Protein AF-A0A8T5FSQ3-F1 (afdb_monomer)

Secondary structure (DSSP, 8-state):
--EEEEEETTTTEEEEEE-TT--BHHHHHHHTT--GGGEEEEETTEE--TT-B--TT-EEEEEE-----

pLDDT: mean 87.57, std 8.8, range [47.81, 94.06]

Structure (mmCIF, N/CA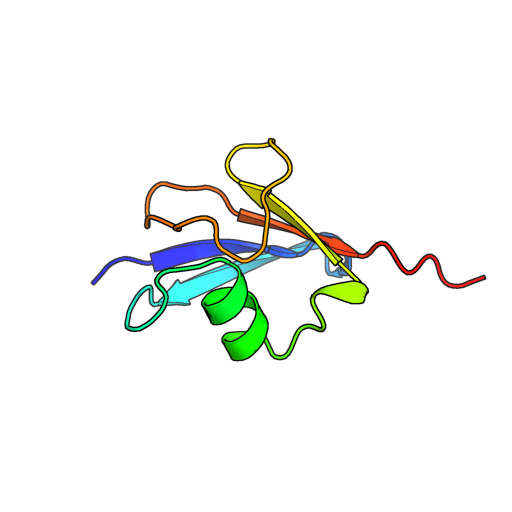/C/O backbone):
data_AF-A0A8T5FSQ3-F1
#
_entry.id   AF-A0A8T5FSQ3-F1
#
loop_
_atom_site.group_PDB
_atom_site.id
_atom_site.type_symbol
_atom_site.label_atom_id
_atom_site.label_alt_id
_atom_site.label_comp_id
_atom_site.label_asym_id
_atom_site.label_entity_id
_atom_site.label_seq_id
_atom_site.pdbx_PDB_ins_code
_atom_site.Cartn_x
_atom_site.Cartn_y
_atom_site.Cartn_z
_atom_site.occupancy
_atom_site.B_iso_or_equiv
_atom_site.auth_seq_id
_atom_site.auth_comp_id
_atom_site.auth_asym_id
_atom_site.auth_atom_id
_atom_site.pdbx_PDB_model_num
ATOM 1 N N . MET A 1 1 ? -18.236 3.868 8.436 1.00 56.00 1 MET A N 1
ATOM 2 C CA . MET A 1 1 ? -16.874 3.376 8.122 1.00 56.00 1 MET A CA 1
ATOM 3 C C . MET A 1 1 ? -16.489 3.914 6.755 1.00 56.00 1 MET A C 1
ATOM 5 O O . MET A 1 1 ? -17.337 3.905 5.871 1.00 56.00 1 MET A O 1
ATOM 9 N N . GLY A 1 2 ? -15.289 4.479 6.610 1.00 78.12 2 GLY A N 1
ATOM 10 C CA . GLY A 1 2 ? -14.818 5.028 5.336 1.00 78.12 2 GLY A CA 1
ATOM 11 C C . GLY A 1 2 ? -14.220 3.938 4.449 1.00 78.12 2 GLY A C 1
ATOM 12 O O . GLY A 1 2 ? -13.722 2.927 4.945 1.00 78.12 2 GLY A O 1
ATOM 13 N N . LYS A 1 3 ? -14.260 4.146 3.135 1.00 86.25 3 LYS A N 1
ATOM 14 C CA . LYS A 1 3 ? -13.515 3.339 2.166 1.00 86.25 3 LYS A CA 1
ATOM 15 C C . LYS A 1 3 ? -12.434 4.207 1.536 1.00 86.25 3 LYS A C 1
ATOM 17 O O . LYS A 1 3 ? -12.672 5.387 1.294 1.00 86.25 3 LYS A O 1
ATOM 22 N N . ILE A 1 4 ? -11.268 3.629 1.293 1.00 89.81 4 ILE A N 1
ATOM 23 C CA . ILE A 1 4 ? -10.161 4.253 0.567 1.00 89.81 4 ILE A CA 1
ATOM 24 C C . ILE A 1 4 ? -10.150 3.651 -0.834 1.00 89.81 4 ILE A C 1
ATOM 26 O O . ILE A 1 4 ? -10.218 2.429 -0.984 1.00 89.81 4 ILE A O 1
ATOM 30 N N . LYS A 1 5 ? -10.067 4.508 -1.852 1.00 91.19 5 LYS A N 1
ATOM 31 C CA . LYS A 1 5 ? -9.906 4.078 -3.242 1.00 91.19 5 LYS A CA 1
ATOM 32 C C . LYS A 1 5 ? -8.425 4.005 -3.574 1.00 91.19 5 LYS A C 1
ATOM 34 O O . LYS A 1 5 ? -7.714 5.003 -3.465 1.00 91.19 5 LYS A O 1
ATOM 39 N N . VAL A 1 6 ? -7.987 2.823 -3.985 1.00 92.75 6 VAL A N 1
ATOM 40 C CA . VAL A 1 6 ? -6.603 2.542 -4.359 1.00 92.75 6 VAL A CA 1
ATOM 41 C C . VAL A 1 6 ? -6.572 2.115 -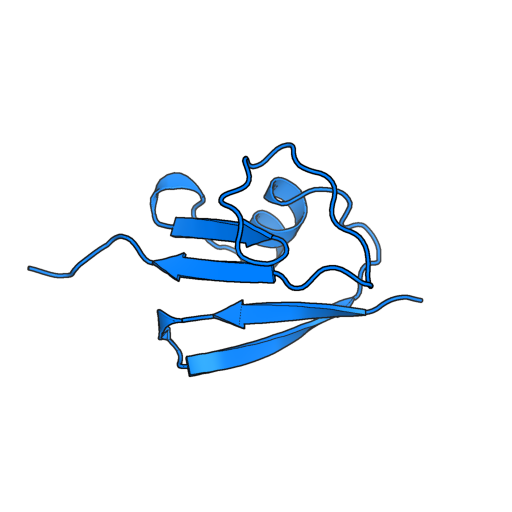5.815 1.00 92.75 6 VAL A C 1
ATOM 43 O O . VAL A 1 6 ? -7.138 1.086 -6.170 1.00 92.75 6 VAL A O 1
ATOM 46 N N . TYR A 1 7 ? -5.912 2.893 -6.661 1.00 93.75 7 TYR A N 1
ATOM 47 C CA . TYR A 1 7 ? -5.655 2.525 -8.047 1.00 93.75 7 TYR A CA 1
ATOM 48 C C . TYR A 1 7 ? -4.317 1.796 -8.149 1.00 93.75 7 TYR A C 1
ATOM 50 O O . TYR A 1 7 ? -3.282 2.349 -7.775 1.00 93.75 7 TYR A O 1
ATOM 58 N N . LEU A 1 8 ? -4.337 0.572 -8.665 1.00 91.25 8 LEU A N 1
ATOM 59 C CA . LEU A 1 8 ? -3.147 -0.211 -8.973 1.00 91.25 8 LEU A CA 1
ATOM 60 C C . LEU A 1 8 ? -2.847 -0.050 -10.461 1.00 91.25 8 LEU A C 1
ATOM 62 O O . LEU A 1 8 ? -3.596 -0.557 -11.292 1.00 91.25 8 LEU A O 1
ATOM 66 N N . GLU A 1 9 ? -1.759 0.647 -10.795 1.00 89.25 9 GLU A N 1
ATOM 67 C CA . GLU A 1 9 ? -1.396 0.892 -12.196 1.00 89.25 9 GLU A CA 1
ATOM 68 C C . GLU A 1 9 ? -1.041 -0.403 -12.927 1.00 89.25 9 GLU A C 1
ATOM 70 O O . GLU A 1 9 ? -1.548 -0.645 -14.015 1.00 89.25 9 GLU A O 1
ATOM 75 N N . ARG A 1 10 ? -0.253 -1.274 -12.285 1.00 85.81 10 ARG A N 1
ATOM 76 C CA . ARG A 1 10 ? 0.203 -2.546 -12.862 1.00 85.81 10 ARG A CA 1
ATOM 77 C C . ARG A 1 10 ? -0.936 -3.451 -13.343 1.00 85.81 10 ARG A C 1
ATOM 79 O O . ARG A 1 10 ? -0.766 -4.172 -14.317 1.00 85.81 10 ARG A O 1
ATOM 86 N N . ASP A 1 11 ? -2.053 -3.439 -12.623 1.00 86.75 11 ASP A N 1
ATOM 87 C CA . ASP A 1 11 ? -3.217 -4.285 -12.897 1.00 86.75 11 ASP A CA 1
ATOM 88 C C . ASP A 1 11 ? -4.365 -3.506 -13.569 1.00 86.75 11 ASP A C 1
ATOM 90 O O . ASP A 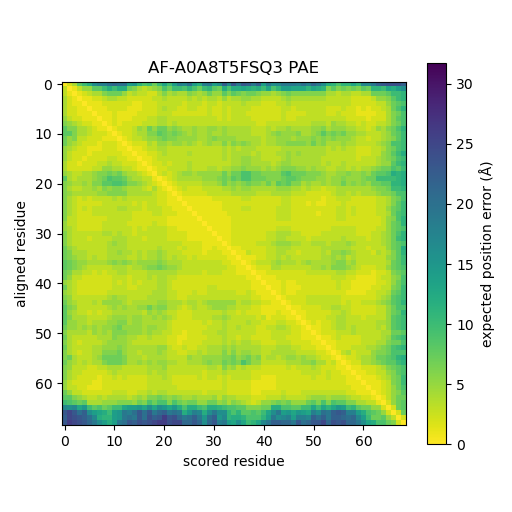1 11 ? -5.449 -4.061 -13.741 1.00 86.75 11 ASP A O 1
ATOM 94 N N . GLU A 1 12 ? -4.170 -2.210 -13.845 1.00 89.88 12 GLU A N 1
ATOM 95 C CA . GLU A 1 12 ? -5.183 -1.277 -14.364 1.00 89.88 12 GLU A CA 1
ATOM 96 C C . GLU A 1 12 ? -6.543 -1.369 -13.640 1.00 89.88 12 GLU A C 1
ATOM 98 O O . GLU A 1 12 ? -7.615 -1.280 -14.243 1.00 89.88 12 GLU A O 1
ATOM 103 N N . LYS A 1 13 ? -6.518 -1.549 -12.311 1.00 91.75 13 LYS A N 1
ATOM 104 C CA . LYS A 1 13 ? -7.728 -1.760 -11.496 1.00 91.75 13 LYS A CA 1
ATOM 105 C C . LYS A 1 13 ? -7.797 -0.837 -10.291 1.00 91.75 13 LYS A C 1
ATOM 107 O O . LYS A 1 13 ? -6.786 -0.443 -9.713 1.00 91.75 13 LYS A O 1
ATOM 112 N N . THR A 1 14 ? -9.023 -0.544 -9.865 1.00 92.25 14 THR A N 1
ATOM 113 C CA . THR A 1 14 ? -9.295 0.198 -8.627 1.00 92.25 14 THR A CA 1
ATOM 114 C C . THR A 1 14 ? -9.839 -0.746 -7.564 1.00 92.25 14 THR A C 1
ATOM 116 O O . THR A 1 14 ? -10.800 -1.471 -7.808 1.00 92.25 14 THR A O 1
ATOM 119 N N . LEU A 1 15 ? -9.242 -0.717 -6.377 1.00 90.81 15 LEU A N 1
ATOM 120 C CA . LEU A 1 15 ? -9.691 -1.435 -5.192 1.00 90.81 15 LEU A CA 1
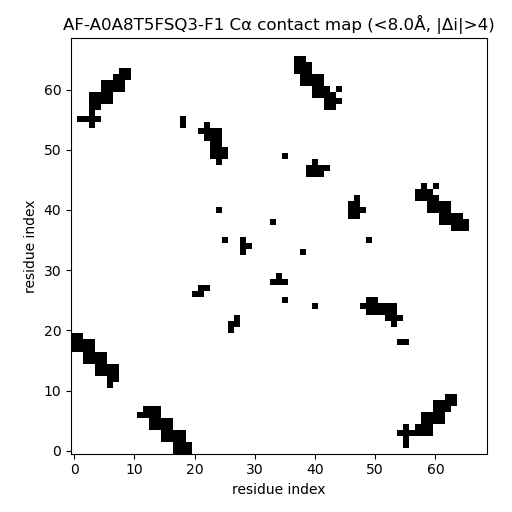ATOM 121 C C . LEU A 1 15 ? -10.333 -0.459 -4.205 1.00 90.81 15 LEU A C 1
ATOM 123 O O . LEU A 1 15 ? -9.833 0.645 -3.989 1.00 90.81 15 LEU A O 1
ATOM 127 N N . GLU A 1 16 ? -11.422 -0.885 -3.572 1.00 89.94 16 GLU A N 1
ATOM 128 C CA . GLU A 1 16 ? -11.981 -0.198 -2.410 1.00 89.94 16 GLU A CA 1
ATOM 129 C C . GLU A 1 16 ? -11.595 -0.963 -1.149 1.00 89.94 16 GLU A C 1
ATOM 131 O O . GLU A 1 16 ? -12.023 -2.099 -0.950 1.00 89.94 16 GLU A O 1
ATOM 136 N N . ILE A 1 17 ? -10.790 -0.340 -0.292 1.00 88.88 17 ILE A N 1
ATOM 137 C CA . ILE A 1 17 ? -10.305 -0.955 0.945 1.00 88.88 17 ILE A CA 1
ATOM 138 C C . ILE A 1 17 ? -10.964 -0.261 2.125 1.00 88.88 17 ILE A C 1
ATOM 140 O O . ILE A 1 17 ? -11.091 0.964 2.153 1.00 88.88 17 ILE A O 1
ATOM 144 N N . GLU A 1 18 ? -11.393 -1.032 3.120 1.00 87.38 18 GLU A N 1
ATOM 145 C CA . GLU A 1 18 ? -11.902 -0.446 4.354 1.00 87.38 18 GLU A CA 1
ATOM 146 C C . GLU A 1 18 ? -10.811 0.361 5.059 1.00 87.38 18 GLU A C 1
ATOM 148 O O . GLU A 1 18 ? -9.736 -0.162 5.354 1.00 87.38 18 GLU A O 1
ATOM 153 N N . SER A 1 19 ? -11.115 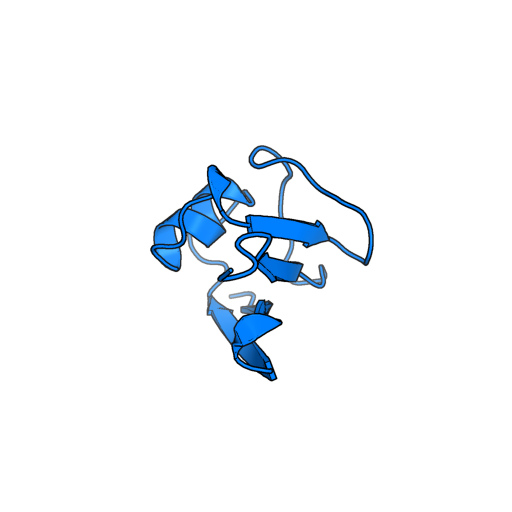1.615 5.407 1.00 84.50 19 SER A N 1
ATOM 154 C CA . SER A 1 19 ? -10.191 2.494 6.134 1.00 84.50 19 SER A CA 1
ATOM 155 C C . SER A 1 19 ? -9.997 2.080 7.600 1.00 84.50 19 SER A C 1
ATOM 157 O O . SER A 1 19 ? -9.299 2.759 8.350 1.00 84.50 19 SER A O 1
ATOM 159 N N . SER A 1 20 ? -10.655 1.006 8.052 1.00 83.81 20 SER A N 1
ATOM 160 C CA . SER A 1 20 ? -10.562 0.525 9.428 1.00 83.81 20 SER A CA 1
ATOM 161 C C . SER A 1 20 ? -9.158 -0.017 9.698 1.00 83.81 20 SER A C 1
ATOM 163 O O . SER A 1 20 ? -8.724 -0.989 9.074 1.00 83.81 20 SER A O 1
ATOM 165 N N . GLY A 1 21 ? -8.441 0.640 10.612 1.00 82.69 21 GLY A N 1
ATOM 166 C CA . GLY A 1 21 ? -7.068 0.287 10.981 1.00 82.69 21 GLY A CA 1
ATOM 167 C C . GLY A 1 21 ? -5.988 0.753 10.000 1.00 82.69 21 GLY A C 1
ATOM 168 O O . GLY A 1 21 ? -4.826 0.432 10.213 1.00 82.69 21 GLY A O 1
ATOM 169 N N . ILE A 1 22 ? -6.341 1.516 8.959 1.00 89.12 22 ILE A N 1
ATOM 170 C CA . ILE A 1 22 ? -5.382 2.092 8.006 1.00 89.12 22 ILE A CA 1
ATOM 171 C C . ILE A 1 22 ? -5.257 3.582 8.309 1.00 89.12 22 ILE A C 1
ATOM 173 O O . ILE A 1 22 ? -6.226 4.322 8.135 1.00 89.12 22 ILE A O 1
ATOM 177 N N . LYS A 1 23 ? -4.082 4.022 8.768 1.00 89.75 23 LYS A N 1
ATOM 178 C CA . LYS A 1 23 ? -3.802 5.445 9.012 1.00 89.75 23 LYS A CA 1
ATOM 179 C C . LYS A 1 23 ? -2.803 6.012 8.018 1.00 89.75 23 LYS A C 1
ATOM 181 O O . LYS A 1 23 ? -2.942 7.161 7.618 1.00 89.75 23 LYS A O 1
ATOM 186 N N . THR A 1 24 ? -1.827 5.211 7.609 1.00 94.06 24 THR A N 1
ATOM 187 C CA . THR A 1 24 ? -0.702 5.648 6.777 1.00 94.06 24 THR A CA 1
ATOM 188 C C . THR A 1 24 ? -0.581 4.839 5.490 1.00 94.06 24 THR A C 1
ATOM 190 O O . THR A 1 24 ? -1.142 3.745 5.369 1.00 94.06 24 THR A O 1
ATOM 193 N N . ILE A 1 25 ? 0.192 5.353 4.530 1.00 92.56 25 ILE A N 1
ATOM 194 C CA . ILE A 1 25 ? 0.577 4.607 3.322 1.00 92.56 25 ILE A CA 1
ATOM 195 C C . ILE A 1 25 ? 1.263 3.287 3.683 1.00 92.56 25 ILE A C 1
ATOM 197 O O . ILE A 1 25 ? 0.965 2.268 3.064 1.00 92.56 25 ILE A O 1
ATOM 201 N N . SER A 1 26 ? 2.100 3.263 4.722 1.00 92.50 26 SER A N 1
ATOM 202 C CA . SER A 1 26 ? 2.721 2.029 5.217 1.00 92.50 26 SER A CA 1
ATOM 203 C C . SER A 1 26 ? 1.678 0.980 5.627 1.00 92.50 26 SER A C 1
ATOM 205 O O . SER A 1 26 ? 1.785 -0.181 5.231 1.00 92.50 26 SER A O 1
ATOM 207 N N . ASP A 1 27 ? 0.629 1.377 6.357 1.00 92.69 27 ASP A N 1
ATOM 208 C CA . ASP A 1 27 ? -0.450 0.462 6.767 1.00 92.69 27 ASP A CA 1
ATOM 209 C C . ASP A 1 27 ? -1.219 -0.083 5.559 1.00 92.69 27 ASP A C 1
ATOM 211 O O . ASP A 1 27 ? -1.561 -1.267 5.508 1.00 92.69 27 ASP A O 1
ATOM 215 N N . LEU A 1 28 ? -1.468 0.780 4.570 1.00 91.88 28 LEU A N 1
ATOM 216 C CA . LEU A 1 28 ? -2.149 0.412 3.334 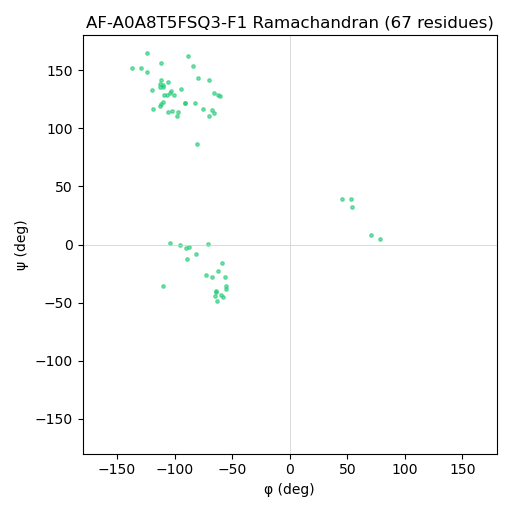1.00 91.88 28 LEU A CA 1
ATOM 217 C C . LEU A 1 28 ? -1.344 -0.622 2.540 1.00 91.88 28 LEU A C 1
ATOM 219 O O . LEU A 1 28 ? -1.892 -1.644 2.129 1.00 91.88 28 LEU A O 1
ATOM 223 N N . LEU A 1 29 ? -0.049 -0.368 2.346 1.00 91.12 29 LEU A N 1
ATOM 224 C CA . LEU A 1 29 ? 0.848 -1.262 1.616 1.00 91.12 29 LEU A CA 1
ATOM 225 C C . LEU A 1 29 ? 1.004 -2.607 2.328 1.00 91.12 29 LEU A C 1
ATOM 227 O O . LEU A 1 29 ? 0.930 -3.643 1.672 1.00 91.12 29 LEU A O 1
ATOM 231 N N . LYS A 1 30 ? 1.119 -2.610 3.663 1.00 91.06 30 LYS A N 1
ATOM 232 C CA . LYS A 1 30 ? 1.139 -3.843 4.468 1.00 91.06 30 LYS A CA 1
ATOM 233 C C . LYS A 1 30 ? -0.137 -4.659 4.297 1.00 91.06 30 LYS A C 1
ATOM 235 O O . LYS A 1 30 ? -0.059 -5.869 4.133 1.00 91.06 30 LYS A O 1
ATOM 240 N N . LYS A 1 31 ? -1.305 -4.010 4.307 1.00 89.69 31 LYS A N 1
ATOM 241 C CA . LYS A 1 31 ? -2.597 -4.689 4.129 1.00 89.69 31 LYS A CA 1
ATOM 242 C C . LYS A 1 31 ? -2.784 -5.263 2.724 1.00 89.69 31 LYS A C 1
ATOM 244 O O . LYS A 1 31 ? -3.507 -6.238 2.562 1.00 89.69 31 LYS A O 1
ATOM 249 N N . LEU A 1 32 ? -2.145 -4.652 1.732 1.00 88.25 32 LEU A N 1
ATOM 250 C CA . LEU A 1 32 ? -2.110 -5.130 0.352 1.00 88.25 32 LEU A CA 1
ATOM 251 C C . LEU A 1 32 ? -0.966 -6.116 0.075 1.00 88.25 32 LEU A C 1
ATOM 253 O O . LEU A 1 32 ? -0.854 -6.584 -1.054 1.00 88.25 32 LEU A O 1
ATOM 257 N N . GLU A 1 33 ? -0.118 -6.403 1.068 1.00 90.38 33 GLU A N 1
ATOM 258 C CA . GLU A 1 33 ? 1.088 -7.230 0.930 1.00 90.38 33 GLU A CA 1
ATOM 259 C C . GLU A 1 33 ? 2.036 -6.740 -0.189 1.00 90.38 33 GLU A C 1
ATOM 261 O O . GLU A 1 33 ? 2.734 -7.517 -0.839 1.00 90.38 33 GLU A O 1
ATOM 266 N N . ILE A 1 34 ? 2.081 -5.422 -0.413 1.00 88.81 34 ILE A N 1
ATOM 267 C CA . ILE A 1 34 ? 2.928 -4.782 -1.427 1.00 88.81 34 ILE A CA 1
ATOM 268 C C . ILE A 1 34 ? 4.240 -4.326 -0.789 1.00 88.81 34 ILE A C 1
ATOM 270 O O . ILE A 1 34 ? 4.248 -3.670 0.254 1.00 88.81 34 ILE A O 1
ATOM 274 N N . ASN A 1 35 ? 5.363 -4.611 -1.452 1.00 86.44 35 ASN A N 1
ATOM 275 C CA . ASN A 1 35 ? 6.671 -4.149 -1.003 1.00 86.44 35 ASN A CA 1
ATOM 276 C C . ASN A 1 35 ? 6.854 -2.641 -1.307 1.00 86.44 35 ASN A C 1
ATOM 278 O O . ASN A 1 35 ? 6.911 -2.276 -2.488 1.00 86.44 35 ASN A O 1
ATOM 282 N N . PRO A 1 36 ? 7.014 -1.773 -0.284 1.00 87.38 36 PRO A N 1
ATOM 283 C CA . PRO A 1 36 ? 7.149 -0.323 -0.457 1.00 87.38 36 PRO A CA 1
ATOM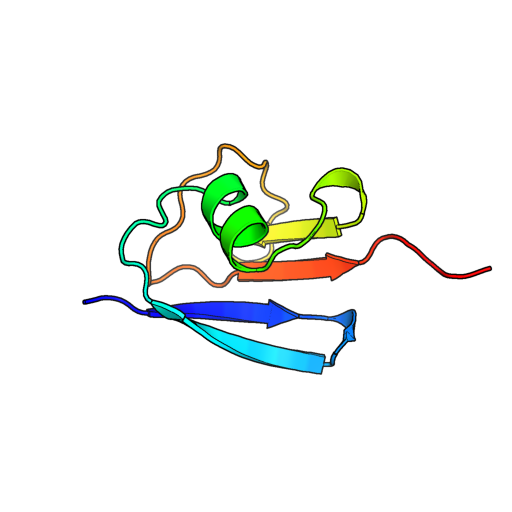 284 C C . PRO A 1 36 ? 8.386 0.095 -1.262 1.00 87.38 36 PRO A C 1
ATOM 286 O O . PRO A 1 36 ? 8.384 1.162 -1.857 1.00 87.38 36 PRO A O 1
ATOM 289 N N . ILE A 1 37 ? 9.425 -0.743 -1.330 1.00 87.12 37 ILE A N 1
ATOM 290 C CA . ILE A 1 37 ? 10.652 -0.464 -2.098 1.00 87.12 37 ILE A CA 1
ATOM 291 C C . ILE A 1 37 ? 10.397 -0.589 -3.609 1.00 87.12 37 ILE A C 1
ATOM 293 O O . ILE A 1 37 ? 11.074 0.030 -4.423 1.00 87.12 37 ILE A O 1
ATOM 297 N N . THR A 1 38 ? 9.413 -1.401 -3.995 1.00 88.88 38 THR A N 1
ATOM 298 C CA . THR A 1 38 ? 9.128 -1.743 -5.399 1.00 88.88 38 THR A CA 1
ATOM 299 C C . THR A 1 38 ? 8.048 -0.871 -6.036 1.00 88.88 38 THR A C 1
ATOM 301 O O . THR A 1 38 ? 7.700 -1.062 -7.206 1.00 88.88 38 THR A O 1
ATOM 304 N N . VAL A 1 39 ? 7.495 0.078 -5.278 1.00 91.38 39 VAL A N 1
ATOM 305 C CA . VAL A 1 39 ? 6.373 0.908 -5.711 1.00 91.38 39 VAL A CA 1
ATOM 306 C C . VAL A 1 39 ? 6.565 2.367 -5.325 1.00 91.38 39 VAL A C 1
ATOM 308 O O . VAL A 1 39 ? 7.181 2.694 -4.319 1.00 91.38 39 VAL A O 1
ATOM 311 N N . VAL A 1 40 ? 5.971 3.247 -6.118 1.00 92.12 40 VAL A N 1
ATOM 312 C CA . VAL A 1 40 ? 5.782 4.659 -5.804 1.00 92.12 40 VAL A CA 1
ATOM 313 C C . VAL A 1 40 ? 4.303 4.872 -5.537 1.00 92.12 40 VAL A C 1
ATOM 315 O O . VAL A 1 40 ? 3.450 4.483 -6.337 1.00 92.12 40 VAL A O 1
ATOM 318 N N . VAL A 1 41 ? 3.991 5.487 -4.401 1.00 93.69 41 VAL A N 1
ATOM 319 C CA . VAL A 1 41 ? 2.616 5.821 -4.034 1.00 93.69 41 VAL A CA 1
ATOM 320 C C . VAL A 1 41 ? 2.401 7.310 -4.243 1.00 93.69 41 VAL A C 1
ATOM 322 O O . VAL A 1 41 ? 3.184 8.133 -3.767 1.00 93.69 41 VAL A O 1
ATOM 325 N N . THR A 1 42 ? 1.326 7.664 -4.942 1.00 93.50 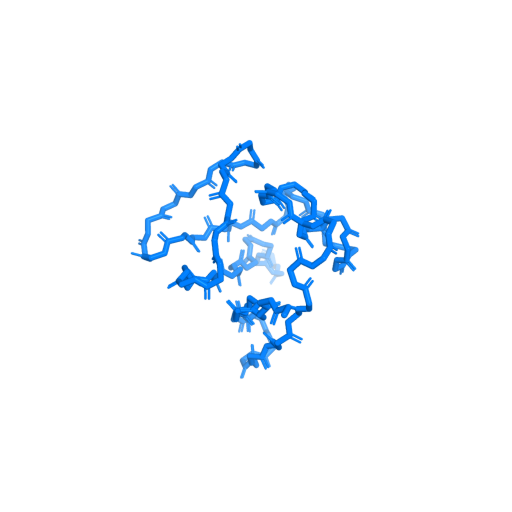42 THR A N 1
ATOM 326 C CA . THR A 1 42 ? 0.873 9.049 -5.035 1.00 93.50 42 THR A CA 1
ATOM 327 C C . THR A 1 42 ? -0.463 9.221 -4.333 1.00 93.50 42 THR A C 1
ATOM 329 O O . THR A 1 42 ? -1.360 8.379 -4.418 1.00 93.50 42 THR A O 1
ATOM 332 N N . LYS A 1 43 ? -0.578 10.325 -3.604 1.00 93.12 43 LYS A N 1
ATOM 333 C CA . LYS A 1 43 ? -1.790 10.789 -2.942 1.00 93.12 43 LYS A CA 1
ATOM 334 C C . LYS A 1 43 ? -2.225 12.051 -3.665 1.00 93.12 43 LYS A C 1
ATOM 336 O O . LYS A 1 43 ? -1.459 13.003 -3.741 1.00 93.12 43 LYS A O 1
ATOM 341 N N . ASN A 1 44 ? -3.435 12.062 -4.215 1.00 90.62 44 ASN A N 1
ATOM 342 C CA . ASN A 1 44 ? -3.972 13.218 -4.945 1.00 90.62 44 ASN A CA 1
ATOM 343 C C . ASN A 1 44 ? -3.030 13.717 -6.069 1.00 90.62 44 ASN A C 1
ATOM 345 O O . ASN A 1 44 ? -2.913 14.914 -6.300 1.00 90.62 44 ASN A O 1
ATOM 349 N N . ASN A 1 45 ? -2.386 12.780 -6.781 1.00 89.06 45 ASN A N 1
ATOM 350 C CA . ASN A 1 45 ? -1.375 13.008 -7.829 1.00 89.06 45 ASN A CA 1
ATOM 351 C C . ASN A 1 45 ? -0.001 13.525 -7.362 1.00 89.06 45 ASN A C 1
ATOM 353 O O . ASN A 1 45 ? 0.848 13.795 -8.208 1.00 89.06 45 ASN A O 1
ATOM 357 N N . GLU A 1 46 ? 0.267 13.583 -6.059 1.00 92.94 46 GLU A N 1
ATOM 358 C CA . GLU A 1 46 ? 1.579 13.952 -5.515 1.00 92.94 46 GLU A CA 1
ATOM 359 C C . GLU A 1 46 ? 2.268 12.745 -4.875 1.00 92.94 46 GLU A C 1
ATOM 361 O O . GLU A 1 46 ? 1.641 11.970 -4.148 1.00 92.94 46 GLU A O 1
ATOM 366 N N . VAL A 1 47 ? 3.565 12.566 -5.141 1.00 92.25 47 VAL A N 1
ATOM 367 C CA . VAL A 1 47 ? 4.355 11.487 -4.529 1.00 92.25 47 VAL A CA 1
ATOM 368 C C . VAL A 1 47 ? 4.349 11.666 -3.016 1.00 92.25 47 VAL A C 1
ATOM 370 O O . VAL A 1 47 ? 4.642 12.743 -2.503 1.00 92.25 47 VAL A O 1
ATOM 373 N N . SER A 1 48 ? 3.994 10.605 -2.303 1.00 92.69 48 SER A N 1
ATOM 374 C CA . SER A 1 48 ? 3.892 10.607 -0.848 1.00 92.69 48 SER A CA 1
ATOM 375 C C . SER A 1 48 ? 4.769 9.521 -0.249 1.00 92.69 48 SER A C 1
ATOM 377 O O . SER A 1 48 ? 4.988 8.469 -0.849 1.00 92.69 48 SER A O 1
ATOM 379 N N . ILE A 1 49 ? 5.272 9.790 0.950 1.00 91.81 49 ILE A N 1
ATOM 380 C CA . ILE A 1 49 ? 6.116 8.855 1.689 1.00 91.81 49 ILE A CA 1
ATOM 381 C C . ILE A 1 49 ? 5.258 7.919 2.539 1.00 91.81 49 ILE A C 1
ATOM 383 O O . ILE A 1 49 ? 4.108 8.204 2.859 1.00 91.81 49 ILE A O 1
ATOM 387 N N . GLU A 1 50 ? 5.832 6.803 2.967 1.00 88.44 50 GLU A N 1
ATOM 388 C CA . GLU A 1 50 ? 5.131 5.765 3.731 1.00 88.44 50 GLU A CA 1
ATOM 389 C C . GLU A 1 50 ? 4.465 6.257 5.032 1.00 88.44 50 GLU A C 1
ATOM 391 O O . GLU A 1 50 ? 3.447 5.706 5.451 1.00 88.44 50 GLU A O 1
ATOM 396 N N . GLN A 1 51 ? 5.000 7.318 5.643 1.00 92.25 51 GLN A N 1
ATOM 397 C CA . GLN A 1 51 ? 4.479 7.925 6.873 1.00 92.25 51 GLN A CA 1
ATOM 398 C C . GLN A 1 51 ? 3.305 8.886 6.636 1.00 92.25 51 GLN A C 1
ATOM 400 O O . GLN A 1 51 ? 2.687 9.347 7.593 1.00 92.25 51 GLN A O 1
ATOM 405 N N . THR A 1 52 ? 2.987 9.209 5.380 1.00 92.62 52 THR A N 1
ATOM 406 C CA . THR A 1 52 ? 1.899 10.128 5.048 1.00 92.62 52 THR A CA 1
ATOM 407 C C . THR A 1 52 ? 0.554 9.534 5.458 1.00 92.62 52 THR A C 1
ATOM 409 O O . THR A 1 52 ? 0.229 8.392 5.122 1.00 92.62 52 THR A O 1
ATOM 412 N N . GLU A 1 53 ? -0.243 10.334 6.166 1.00 92.38 53 GLU A N 1
ATOM 413 C CA . GLU A 1 53 ? -1.590 9.950 6.574 1.00 92.38 53 GLU A CA 1
ATOM 414 C C . GLU A 1 53 ? -2.550 9.894 5.380 1.00 92.38 53 GLU A C 1
ATOM 416 O O . GLU A 1 53 ? -2.515 10.740 4.475 1.00 92.38 53 GLU A O 1
ATOM 421 N N . ILE A 1 54 ? -3.444 8.907 5.398 1.00 90.19 54 ILE A N 1
ATOM 422 C CA . ILE A 1 54 ? -4.468 8.702 4.375 1.00 90.19 54 ILE A CA 1
ATOM 423 C C . ILE A 1 54 ? -5.849 8.956 4.970 1.00 90.19 54 ILE A C 1
ATOM 425 O O . ILE A 1 54 ? -6.195 8.460 6.041 1.00 90.19 54 ILE A O 1
ATOM 429 N N . SER A 1 55 ? -6.676 9.678 4.224 1.00 87.31 55 SER A N 1
ATOM 430 C CA . SER A 1 55 ? -8.093 9.864 4.494 1.00 87.31 55 SER A CA 1
ATOM 431 C C . SER A 1 55 ? -8.951 9.174 3.436 1.00 87.31 55 SER A C 1
ATOM 433 O O . SER A 1 55 ? -8.557 9.006 2.288 1.00 87.31 55 SER A O 1
ATOM 435 N N . SER A 1 56 ? -10.190 8.836 3.795 1.00 85.25 56 SER A N 1
ATOM 436 C CA . SER A 1 56 ? -11.191 8.280 2.862 1.00 85.25 56 SER A CA 1
ATOM 437 C C . SER A 1 56 ? -11.528 9.177 1.659 1.00 85.25 56 SER A C 1
ATOM 439 O O . SER A 1 56 ? -12.124 8.710 0.694 1.00 85.25 56 SER A O 1
ATOM 441 N N . LYS A 1 57 ? -11.174 10.467 1.714 1.00 87.25 57 LYS A N 1
ATOM 442 C CA . LYS A 1 57 ? -11.352 11.415 0.602 1.00 87.25 57 LYS A CA 1
ATOM 443 C C . LYS A 1 57 ? -10.157 11.451 -0.351 1.00 87.25 57 LYS A C 1
ATOM 445 O O . LYS A 1 57 ? -10.270 12.042 -1.420 1.00 87.25 57 LYS A O 1
ATOM 450 N N . ASP A 1 58 ? -9.036 10.862 0.051 1.00 88.56 58 ASP A N 1
ATOM 451 C CA . ASP A 1 58 ? -7.814 10.873 -0.734 1.00 88.56 58 ASP A CA 1
ATOM 452 C C . ASP A 1 58 ? -7.869 9.820 -1.839 1.00 88.56 58 ASP A C 1
ATOM 454 O O . ASP A 1 58 ? -8.389 8.715 -1.661 1.00 88.56 58 ASP A O 1
ATOM 458 N N . ILE A 1 59 ? -7.297 10.170 -2.987 1.00 89.25 59 ILE A N 1
ATOM 459 C CA . ILE A 1 59 ? -7.116 9.251 -4.107 1.00 89.25 59 ILE A CA 1
ATOM 460 C C . ILE A 1 59 ? -5.698 8.708 -4.021 1.00 89.25 59 ILE A C 1
ATOM 462 O O . ILE A 1 59 ? -4.737 9.464 -4.182 1.00 89.25 59 ILE A O 1
ATOM 466 N N . ILE A 1 60 ? -5.576 7.405 -3.775 1.00 93.44 60 ILE A N 1
ATOM 467 C CA . ILE A 1 60 ? -4.280 6.736 -3.699 1.00 93.44 60 ILE A CA 1
ATOM 468 C C . ILE A 1 60 ? -4.013 6.003 -5.006 1.00 93.44 60 ILE A C 1
ATOM 470 O O . ILE A 1 60 ? -4.838 5.214 -5.468 1.00 93.44 60 ILE A O 1
ATOM 474 N N . LYS A 1 61 ? -2.844 6.240 -5.592 1.00 93.94 61 LYS A N 1
ATOM 475 C CA . LYS A 1 61 ? -2.350 5.529 -6.768 1.00 93.94 61 LYS A CA 1
ATOM 476 C C . LYS A 1 61 ? -1.050 4.821 -6.415 1.00 93.94 61 LYS A C 1
ATOM 478 O O . LYS A 1 61 ? -0.163 5.426 -5.822 1.00 93.94 61 LYS A O 1
ATOM 483 N N . ILE A 1 62 ? -0.936 3.554 -6.787 1.00 93.06 62 ILE A N 1
ATOM 484 C CA . ILE A 1 62 ? 0.270 2.747 -6.612 1.00 93.06 62 ILE A CA 1
ATOM 485 C C . ILE A 1 62 ? 0.832 2.442 -7.998 1.00 93.06 62 ILE A C 1
ATOM 487 O O . ILE A 1 62 ? 0.169 1.815 -8.827 1.00 93.06 62 ILE A O 1
ATOM 491 N N . ILE A 1 63 ? 2.057 2.902 -8.222 1.00 91.44 63 ILE A N 1
ATOM 492 C CA . ILE A 1 63 ? 2.816 2.783 -9.465 1.00 91.44 63 ILE A CA 1
ATOM 493 C C . ILE A 1 63 ? 3.956 1.805 -9.199 1.00 91.44 63 ILE A C 1
ATOM 495 O O . ILE A 1 63 ? 4.742 2.007 -8.275 1.00 91.44 63 ILE A O 1
ATOM 499 N N . SER A 1 64 ? 4.056 0.721 -9.963 1.00 86.69 64 SER A N 1
ATOM 500 C CA . SER A 1 64 ? 5.168 -0.224 -9.811 1.00 86.69 64 SER A CA 1
ATOM 501 C C . SER A 1 64 ? 6.394 0.296 -10.560 1.00 86.69 64 SER A C 1
ATOM 503 O O . SER A 1 64 ? 6.331 0.494 -11.766 1.00 86.69 64 SER A O 1
ATOM 505 N N . VAL A 1 65 ? 7.517 0.496 -9.862 1.00 83.75 65 VAL A N 1
ATOM 506 C CA . VAL A 1 65 ? 8.777 0.980 -10.475 1.00 83.75 65 VAL A CA 1
ATOM 507 C C . VAL A 1 65 ? 9.687 -0.145 -10.960 1.00 83.75 65 VAL A C 1
ATOM 509 O O . VAL A 1 65 ? 10.733 0.101 -11.555 1.00 83.75 65 VAL A O 1
ATOM 512 N N . VAL A 1 66 ? 9.290 -1.396 -10.731 1.00 71.38 66 VAL A N 1
ATOM 513 C CA . VAL A 1 66 ? 10.000 -2.563 -11.252 1.00 71.38 66 VAL A CA 1
ATOM 514 C C . VAL A 1 66 ? 9.591 -2.761 -12.710 1.00 71.38 66 VAL A C 1
ATOM 516 O O . VAL A 1 66 ? 8.650 -3.491 -13.015 1.00 71.38 66 VAL A O 1
ATOM 519 N N . SER A 1 67 ? 10.291 -2.072 -13.609 1.00 58.16 67 SER A N 1
ATOM 520 C CA . SER A 1 67 ? 10.271 -2.385 -15.036 1.00 58.16 67 SER A CA 1
ATOM 521 C C . SER A 1 67 ? 11.003 -3.712 -15.215 1.00 58.16 67 SER A C 1
ATOM 523 O O . SER A 1 67 ? 12.201 -3.797 -14.964 1.00 58.16 67 SER A O 1
ATOM 525 N N . GLY A 1 68 ? 10.283 -4.779 -15.556 1.00 61.41 68 GLY A N 1
ATOM 526 C CA . GLY A 1 68 ? 10.916 -6.052 -15.890 1.00 61.41 68 GLY A CA 1
ATOM 527 C C . GLY A 1 68 ? 11.729 -5.905 -17.175 1.00 61.41 68 GLY A C 1
ATOM 528 O O . GLY A 1 68 ? 11.137 -5.681 -18.229 1.00 61.41 68 GLY A O 1
ATOM 529 N N . GLY A 1 69 ? 13.05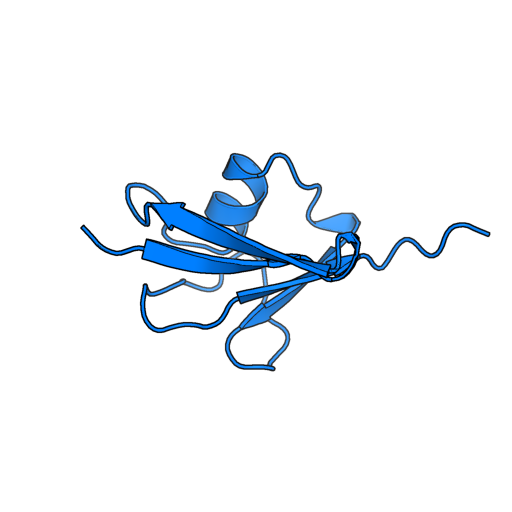6 -6.021 -17.082 1.00 47.81 69 GLY A N 1
ATOM 530 C CA . GLY A 1 69 ? 13.975 -6.013 -18.226 1.00 47.81 69 GLY A CA 1
ATOM 531 C C . GLY A 1 69 ? 15.350 -5.484 -17.873 1.00 47.81 69 GLY A C 1
ATOM 532 O O . GLY A 1 69 ? 15.509 -4.247 -17.923 1.00 47.81 69 GLY A O 1
#

Foldseek 3Di:
DAWAWEQEPVVRDIDTHDCVPPFWLLSVCVVVVHDPVQWFKDWQNHTDDRRDTDDSPIHIYIGGPPDPD

Nearest PDB structures (foldseek):
  1ryj-assembly1_A  TM=7.874E-01  e=1.512E-05  Methanothermococcus thermolithotrophicus
  5gha-assembly2_H  TM=8.344E-01  e=1.289E-04  Thermus thermophilus HB27
  5gha-assembly1_F  TM=8.269E-01  e=2.167E-04  Thermus thermophilus HB27
  5ztb-assembly1_E  TM=8.395E-01  e=2.467E-04  Thermus thermophilus HB27
  2qie-assembly1_D  TM=6.845E-01  e=4.891E-03  Staphylococcus aureus

Sequence (69 aa):
MGKIKVYLERDEKTLEIESSGIKTISDLLKKLEINPITVVVTKNNEVSIEQTEISSKDIIKIISVVSGG

Radius of gyration: 11.27 Å; Cα contacts (8 Å, |Δi|>4): 126; chains: 1; bounding box: 31×21×29 Å

Mean predicted aligned error: 4.37 Å

Solvent-accessible surface area (backbone atoms only — not comparable to full-atom values): 4041 Å² total; per-residue (Å²): 137,52,47,28,46,36,34,36,57,87,74,75,42,76,46,80,41,69,41,78,93,40,52,26,43,47,47,48,30,58,76,66,73,48,62,71,91,48,40,49,42,24,50,75,87,37,84,51,57,53,82,41,74,59,54,57,87,46,47,35,37,42,39,66,70,69,72,89,128